Protein AF-A0A932N6E7-F1 (afdb_monomer)

Solvent-accessible surface area (backbone atoms only — not comparable to full-atom values): 5901 Å² total; per-residue (Å²): 133,78,50,40,68,60,43,35,55,52,50,57,55,51,33,74,79,56,68,78,83,70,74,92,55,100,65,59,67,67,61,50,45,49,53,54,22,44,52,52,40,53,52,54,58,74,42,65,88,46,53,73,65,55,44,50,54,48,51,51,52,50,50,53,50,51,54,50,51,51,49,52,51,51,57,52,45,42,71,80,46,84,59,86,71,58,71,74,56,46,54,56,52,51,53,57,59,74,76,108

Secondary structure (DSSP, 8-state):
---HHHHHHHHHHHHHHS----TT-SS-HHHHHHHHHHHHHHHHHHTTTS-HHHHHHHHHHHHHHHHHHHHHHHHHHHHHS-PPPPHHHHHHHHHHHHT-

Nearest PDB structures (foldseek):
  7par-assembly1_N  TM=3.744E-01  e=6.606E+00  Mycoplasmoides pneumoniae M129

pLDDT: mean 86.92, std 8.45, range [50.25, 95.25]

Foldseek 3Di:
DDDLVNQLVVVVVVCVVPPDCPDPDPDDPSVVSSVVSVVVVVVVVVCPVPDPVRVVVVVVVVVVVVVVVVLVVQVVCCVVPVDDDDPVSVVVVVVVVVVD

Mean predicted aligned error: 6.19 Å

Sequence (100 aa):
MITPEQLQELIAEVEQEDPIDFADIPYDEQELRALVANHLCEMATAMEAFSEEERHLCLLAVAAKLVLENLVLHVQLLREHPLPPEHNVQILLDQLRRKK

Structure (mmCIF, N/CA/C/O backbone):
data_AF-A0A932N6E7-F1
#
_entry.id   AF-A0A932N6E7-F1
#
loop_
_atom_site.group_PDB
_atom_site.id
_atom_site.type_symbol
_atom_site.label_atom_id
_atom_site.label_alt_id
_atom_site.label_comp_id
_atom_site.label_asym_id
_atom_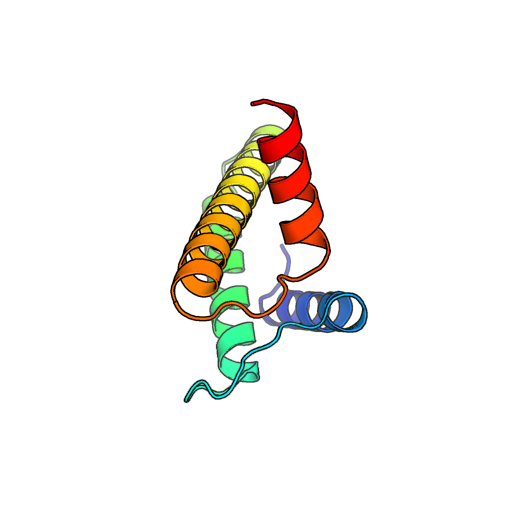site.label_entity_id
_atom_site.label_seq_id
_atom_site.pdbx_PDB_ins_code
_atom_site.Cartn_x
_atom_site.Cartn_y
_atom_site.Cartn_z
_atom_site.occupancy
_atom_site.B_iso_or_equiv
_atom_site.auth_seq_id
_atom_site.auth_comp_id
_atom_site.auth_asym_id
_atom_site.auth_atom_id
_atom_site.pdbx_PDB_model_num
ATOM 1 N N . MET A 1 1 ? -17.075 0.939 7.720 1.00 76.25 1 MET A N 1
ATOM 2 C CA . MET A 1 1 ? -15.796 0.560 7.087 1.00 76.25 1 MET A CA 1
ATOM 3 C C . MET A 1 1 ? -15.938 0.698 5.585 1.00 76.25 1 MET A C 1
ATOM 5 O O . MET A 1 1 ? -17.064 0.630 5.106 1.00 76.25 1 MET A O 1
ATOM 9 N N . ILE A 1 2 ? -14.835 0.935 4.880 1.00 87.88 2 ILE A N 1
ATOM 10 C CA . ILE A 1 2 ? -14.808 0.952 3.416 1.00 87.88 2 ILE A CA 1
AT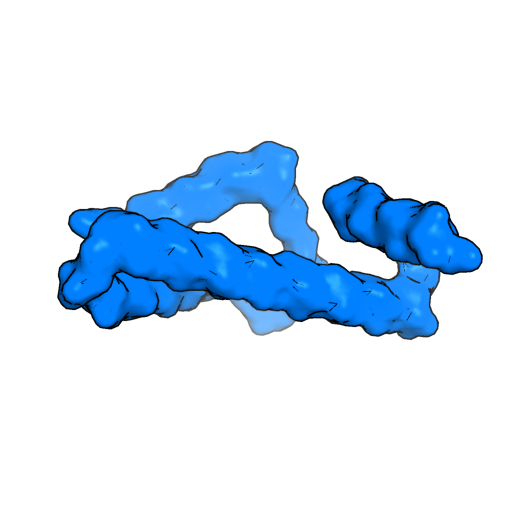OM 11 C C . ILE A 1 2 ? -14.952 -0.476 2.875 1.00 87.88 2 ILE A C 1
ATOM 13 O O . ILE A 1 2 ? -14.417 -1.415 3.467 1.00 87.88 2 ILE A O 1
ATOM 17 N N . THR A 1 3 ? -15.710 -0.641 1.796 1.00 93.62 3 THR A N 1
ATOM 18 C CA . THR A 1 3 ? -15.837 -1.924 1.084 1.00 93.62 3 THR A CA 1
ATOM 19 C C . THR A 1 3 ? -14.676 -2.125 0.105 1.00 93.62 3 THR A C 1
ATOM 21 O O . THR A 1 3 ? -14.076 -1.134 -0.320 1.00 93.62 3 THR A O 1
ATOM 24 N N . PRO A 1 4 ? -14.346 -3.370 -0.283 1.00 94.88 4 PRO A N 1
ATOM 25 C CA . PRO A 1 4 ? -13.306 -3.623 -1.277 1.00 94.88 4 PRO A CA 1
ATOM 26 C C . PRO A 1 4 ? -13.550 -2.899 -2.603 1.00 94.88 4 PRO A C 1
ATOM 28 O O . PRO A 1 4 ? -12.602 -2.432 -3.224 1.00 94.88 4 PRO A O 1
ATOM 31 N N . GLU A 1 5 ? -14.804 -2.769 -3.035 1.00 94.94 5 GLU A N 1
ATOM 32 C CA . GLU A 1 5 ? -15.174 -2.068 -4.267 1.00 94.94 5 GLU A CA 1
ATOM 33 C C . GLU A 1 5 ? -14.887 -0.567 -4.154 1.00 94.94 5 GLU A C 1
ATOM 35 O O . GLU A 1 5 ? -14.239 0.008 -5.023 1.00 94.94 5 GLU A O 1
ATOM 40 N N . GLN A 1 6 ? -15.275 0.053 -3.036 1.00 95.25 6 GLN A N 1
ATOM 41 C CA . GLN A 1 6 ? -14.965 1.462 -2.770 1.00 95.25 6 GLN A CA 1
ATOM 42 C C . GLN A 1 6 ? -13.457 1.706 -2.660 1.00 95.25 6 GLN A C 1
ATOM 44 O O . GLN A 1 6 ? -12.964 2.749 -3.075 1.00 95.25 6 GLN A O 1
ATOM 49 N N . LEU A 1 7 ? -12.706 0.759 -2.091 1.00 94.94 7 LEU A N 1
ATOM 50 C CA . LEU A 1 7 ? -11.254 0.879 -2.002 1.00 94.94 7 LEU A CA 1
ATOM 51 C C . LEU A 1 7 ? -10.589 0.739 -3.379 1.00 94.94 7 LEU A C 1
ATOM 53 O O . LEU A 1 7 ? -9.628 1.452 -3.647 1.00 94.94 7 LEU A O 1
ATOM 57 N N . GLN A 1 8 ? -11.108 -0.115 -4.265 1.00 94.81 8 GLN A N 1
ATOM 58 C CA . GLN A 1 8 ? -10.643 -0.193 -5.656 1.00 94.81 8 GLN A CA 1
ATOM 59 C C . GLN A 1 8 ? -10.874 1.117 -6.411 1.00 94.81 8 GLN A C 1
ATOM 61 O O . GLN A 1 8 ? -9.983 1.554 -7.134 1.00 94.81 8 GLN A O 1
ATOM 66 N N . GLU A 1 9 ? -12.033 1.755 -6.227 1.00 94.50 9 GLU A N 1
ATOM 67 C CA . GLU A 1 9 ? -12.319 3.066 -6.824 1.00 94.50 9 GLU A CA 1
ATOM 68 C C . GLU A 1 9 ? -11.305 4.116 -6.353 1.00 94.50 9 GLU A C 1
ATOM 70 O O . GLU A 1 9 ? -10.709 4.804 -7.178 1.00 94.50 9 GLU A O 1
ATOM 75 N N . LEU A 1 10 ? -11.020 4.171 -5.047 1.00 94.19 10 LEU A N 1
ATOM 76 C CA . LEU A 1 10 ? -10.008 5.083 -4.505 1.00 94.19 10 LEU A CA 1
ATOM 77 C C . LEU A 1 10 ? -8.595 4.785 -5.024 1.00 94.19 10 LEU A C 1
ATOM 79 O O . LEU A 1 10 ? -7.842 5.715 -5.295 1.00 94.19 10 LEU A O 1
ATOM 83 N N . ILE A 1 11 ? -8.222 3.509 -5.169 1.00 92.19 11 ILE A N 1
ATOM 84 C CA . ILE A 1 11 ? -6.936 3.125 -5.772 1.00 92.19 11 ILE A CA 1
ATOM 85 C C . ILE A 1 11 ? -6.860 3.663 -7.204 1.00 92.19 11 ILE A C 1
ATOM 87 O O . ILE A 1 11 ? -5.878 4.308 -7.559 1.00 92.19 11 ILE A O 1
ATOM 91 N N . ALA A 1 12 ? -7.913 3.466 -8.000 1.00 90.88 12 ALA A N 1
ATOM 92 C CA . ALA A 1 12 ? -7.958 3.937 -9.379 1.00 90.88 12 ALA A CA 1
ATOM 93 C C . ALA A 1 12 ? -7.896 5.471 -9.487 1.00 90.88 12 ALA A C 1
ATOM 95 O O . ALA A 1 12 ? -7.323 5.983 -10.446 1.00 90.88 12 ALA A O 1
ATOM 96 N N . GLU A 1 13 ? -8.465 6.205 -8.525 1.00 93.12 13 GLU A N 1
ATOM 97 C CA . GLU A 1 13 ? -8.354 7.667 -8.443 1.00 93.12 13 GLU A CA 1
ATOM 98 C C . GLU A 1 13 ? -6.919 8.117 -8.151 1.00 93.12 13 GLU A C 1
ATOM 100 O O . GLU A 1 13 ? -6.404 8.993 -8.843 1.00 93.12 13 GLU A O 1
ATOM 105 N N . VAL A 1 14 ? -6.256 7.500 -7.169 1.00 91.12 14 VAL A N 1
ATOM 106 C CA . VAL A 1 14 ? -4.858 7.812 -6.825 1.00 91.12 14 VAL A CA 1
ATOM 107 C C . VAL A 1 14 ? -3.923 7.508 -7.998 1.00 91.12 14 VAL A C 1
ATOM 109 O O . VAL A 1 14 ? -3.038 8.304 -8.305 1.00 91.12 14 VAL A O 1
ATOM 112 N N . GLU A 1 15 ? -4.160 6.406 -8.710 1.00 90.88 15 GLU A N 1
ATOM 113 C CA . GLU A 1 15 ? -3.379 6.026 -9.892 1.00 90.88 15 GLU A CA 1
ATOM 114 C C . GLU A 1 15 ? -3.529 6.999 -11.078 1.00 90.88 15 GLU A C 1
ATOM 116 O O . GLU A 1 15 ? -2.687 6.991 -11.974 1.00 90.88 15 GLU A O 1
ATOM 121 N N . GLN A 1 16 ? -4.553 7.868 -11.107 1.00 90.12 16 GLN A N 1
ATOM 122 C CA . GLN A 1 16 ? -4.614 8.944 -12.110 1.00 90.12 16 GLN A CA 1
ATOM 123 C C . GLN A 1 16 ? -3.513 9.989 -11.895 1.00 90.12 16 GLN A C 1
ATOM 125 O O . GLN A 1 16 ? -3.046 10.600 -12.858 1.00 90.12 16 GLN A O 1
ATOM 130 N N . GLU A 1 17 ? -3.128 10.227 -10.639 1.00 87.62 17 GLU A N 1
ATOM 131 C CA . GLU A 1 17 ? -2.085 11.187 -10.273 1.00 87.62 17 GLU A CA 1
ATOM 132 C C . GLU A 1 17 ? -0.694 10.539 -10.243 1.00 87.62 17 GLU A C 1
ATOM 134 O O . GLU A 1 17 ? 0.280 11.181 -10.642 1.00 87.62 17 GLU A O 1
ATOM 139 N N . ASP A 1 18 ? -0.609 9.276 -9.814 1.00 80.69 18 ASP A N 1
ATOM 140 C CA . ASP A 1 18 ? 0.630 8.494 -9.724 1.00 80.69 18 ASP A CA 1
ATOM 141 C C . ASP A 1 18 ? 0.430 7.088 -10.330 1.00 80.69 18 ASP A C 1
ATOM 143 O O . ASP A 1 18 ? 0.101 6.139 -9.611 1.00 80.69 18 ASP A O 1
ATOM 147 N N . PRO A 1 19 ? 0.550 6.945 -11.666 1.00 86.75 19 PRO A N 1
ATOM 148 C CA . PRO A 1 19 ? 0.305 5.675 -12.341 1.00 86.75 19 PRO A CA 1
ATOM 149 C C . PRO A 1 19 ? 1.307 4.598 -11.923 1.00 86.75 19 PRO A C 1
ATOM 151 O O . PRO A 1 19 ? 2.516 4.821 -11.948 1.00 86.75 19 PRO A O 1
ATOM 154 N N . ILE A 1 20 ? 0.808 3.398 -11.625 1.00 86.12 20 ILE A N 1
ATOM 155 C CA . ILE A 1 20 ? 1.651 2.224 -11.377 1.00 86.12 20 ILE A CA 1
ATOM 156 C C . ILE A 1 20 ? 2.088 1.626 -12.719 1.00 86.12 20 ILE A C 1
ATOM 158 O O . ILE A 1 20 ? 1.250 1.299 -13.561 1.00 86.12 20 ILE A O 1
ATOM 162 N N . ASP A 1 21 ? 3.395 1.436 -12.906 1.00 84.69 21 ASP A N 1
ATOM 163 C CA . ASP A 1 21 ? 3.933 0.653 -14.021 1.00 84.69 21 ASP A CA 1
ATOM 164 C C . ASP A 1 21 ? 3.873 -0.844 -13.682 1.00 84.69 21 ASP A C 1
ATOM 166 O O . ASP A 1 21 ? 4.701 -1.374 -12.937 1.00 84.69 21 ASP A O 1
ATOM 170 N N . PHE A 1 22 ? 2.872 -1.537 -14.224 1.00 84.38 22 PHE A N 1
ATOM 171 C CA . PHE A 1 22 ? 2.743 -2.988 -14.071 1.00 84.38 22 PHE A CA 1
ATOM 172 C C . PHE A 1 22 ? 3.769 -3.763 -14.912 1.00 84.38 22 PHE A C 1
ATOM 174 O O . PHE A 1 22 ? 3.907 -4.970 -14.714 1.00 84.38 22 PHE A O 1
ATOM 181 N N . ALA A 1 23 ? 4.515 -3.103 -15.807 1.00 82.69 23 ALA A N 1
ATOM 182 C CA . ALA A 1 23 ? 5.385 -3.734 -16.793 1.00 82.69 23 ALA A CA 1
ATOM 183 C C . ALA A 1 23 ? 4.661 -4.859 -17.574 1.00 82.69 23 ALA A C 1
ATOM 185 O O . ALA A 1 23 ? 3.435 -4.907 -17.650 1.00 82.69 23 ALA A O 1
ATOM 186 N N . ASP A 1 24 ? 5.410 -5.797 -18.160 1.00 82.69 24 ASP A N 1
ATOM 187 C CA . ASP A 1 24 ? 4.853 -6.948 -18.890 1.00 82.69 24 ASP A CA 1
ATOM 188 C C . ASP A 1 24 ? 4.600 -8.156 -17.962 1.00 82.69 24 ASP A C 1
ATOM 190 O O . ASP A 1 24 ? 4.988 -9.293 -18.262 1.00 82.69 24 ASP A O 1
ATOM 194 N N . ILE A 1 25 ? 4.006 -7.929 -16.785 1.00 85.69 25 ILE A N 1
ATOM 195 C CA . ILE A 1 25 ? 3.697 -9.027 -15.860 1.00 85.69 25 ILE A CA 1
ATOM 196 C C . ILE A 1 25 ? 2.513 -9.866 -16.376 1.00 85.69 25 ILE A C 1
ATOM 198 O O . ILE A 1 25 ? 1.575 -9.333 -16.967 1.00 85.69 25 ILE A O 1
ATOM 202 N N . PRO A 1 26 ? 2.498 -11.192 -16.146 1.00 92.31 26 PRO A N 1
ATOM 203 C CA . PRO A 1 26 ? 1.478 -12.086 -16.696 1.00 92.31 26 PRO A CA 1
ATOM 204 C C . PRO A 1 26 ? 0.202 -12.131 -15.833 1.00 92.31 26 PRO A C 1
ATOM 206 O O . PRO A 1 26 ? -0.337 -13.211 -15.589 1.00 92.31 26 PRO A O 1
ATOM 209 N N . TYR A 1 27 ? -0.258 -10.982 -15.335 1.00 92.88 27 TYR A N 1
ATOM 210 C CA . TYR A 1 27 ? -1.415 -10.872 -14.443 1.00 92.88 27 TYR A CA 1
ATOM 211 C C . TYR A 1 27 ? -2.348 -9.756 -14.902 1.00 92.88 27 TYR A C 1
ATOM 213 O O . TYR A 1 27 ? -1.893 -8.746 -15.431 1.00 92.88 27 TYR A O 1
ATOM 221 N N . ASP A 1 28 ? -3.649 -9.935 -14.676 1.00 93.31 28 ASP A N 1
ATOM 222 C CA . ASP A 1 28 ? -4.633 -8.891 -14.940 1.00 93.31 28 ASP A CA 1
ATOM 223 C C . ASP A 1 28 ? -4.550 -7.802 -13.861 1.00 93.31 28 ASP A C 1
ATOM 225 O O . ASP A 1 28 ? -4.612 -8.077 -12.659 1.00 93.31 28 ASP A O 1
ATOM 229 N N . GLU A 1 29 ? -4.391 -6.550 -14.284 1.00 91.44 29 GLU A N 1
ATOM 230 C CA . GLU A 1 29 ? -4.208 -5.439 -13.353 1.00 91.44 29 GLU A CA 1
ATOM 231 C C . GLU A 1 29 ? -5.453 -5.188 -12.488 1.00 91.44 29 GLU A C 1
ATOM 233 O O . GLU A 1 29 ? -5.337 -4.779 -11.332 1.00 91.44 29 GLU A O 1
ATOM 238 N N . GLN A 1 30 ? -6.658 -5.422 -13.020 1.00 91.94 30 GLN A N 1
ATOM 239 C CA . GLN A 1 30 ? -7.895 -5.242 -12.263 1.00 91.94 30 GLN A CA 1
ATOM 240 C C . GLN A 1 30 ? -8.035 -6.331 -11.196 1.00 91.94 30 GLN A C 1
ATOM 242 O O . GLN A 1 30 ? -8.413 -6.031 -10.061 1.00 91.94 30 GLN A O 1
ATOM 247 N N . GLU A 1 31 ? -7.683 -7.577 -11.519 1.00 93.88 31 GLU A N 1
ATOM 248 C CA . GLU A 1 31 ? -7.621 -8.668 -10.543 1.00 93.88 31 GLU A CA 1
ATOM 249 C C . GLU A 1 31 ? -6.599 -8.380 -9.435 1.00 93.88 31 GLU A C 1
ATOM 251 O O . GLU A 1 31 ? -6.884 -8.629 -8.261 1.00 93.88 31 GLU A O 1
ATOM 256 N N . LEU A 1 32 ? -5.442 -7.793 -9.770 1.00 93.06 32 LEU A N 1
ATOM 257 C CA . LEU A 1 32 ? -4.445 -7.375 -8.779 1.00 93.06 32 LEU A CA 1
ATOM 258 C C . LEU A 1 32 ? -4.984 -6.283 -7.846 1.00 93.06 32 LEU A C 1
ATOM 260 O O . LEU A 1 32 ? -4.861 -6.410 -6.624 1.00 93.06 32 LEU A O 1
ATOM 264 N N . ARG A 1 33 ? -5.628 -5.242 -8.392 1.00 93.56 33 ARG A N 1
ATOM 265 C CA . ARG A 1 33 ? -6.263 -4.184 -7.585 1.00 93.56 33 ARG A CA 1
ATOM 266 C C . ARG A 1 33 ? -7.333 -4.761 -6.660 1.00 93.56 33 ARG A C 1
ATOM 268 O O . ARG A 1 33 ? -7.362 -4.439 -5.472 1.00 93.56 33 ARG A O 1
ATOM 275 N N . ALA A 1 34 ? -8.169 -5.664 -7.172 1.00 95.12 34 ALA A N 1
ATOM 276 C CA . ALA A 1 34 ? -9.200 -6.329 -6.384 1.00 95.12 34 ALA A CA 1
ATOM 277 C C . ALA A 1 34 ? -8.607 -7.199 -5.267 1.00 95.12 34 ALA A C 1
ATOM 279 O O . ALA A 1 34 ? -9.092 -7.170 -4.134 1.00 95.12 34 ALA A O 1
ATOM 280 N N . LEU A 1 35 ? -7.540 -7.949 -5.552 1.00 95.25 35 LEU A N 1
ATOM 281 C CA . LEU A 1 35 ? -6.845 -8.771 -4.562 1.00 95.25 35 LEU A CA 1
ATOM 282 C C . LEU A 1 35 ? -6.305 -7.918 -3.406 1.00 95.25 35 LEU A C 1
ATOM 284 O O . LEU A 1 35 ? -6.534 -8.243 -2.239 1.00 95.25 35 LEU A O 1
ATOM 288 N N . VAL A 1 36 ? -5.630 -6.810 -3.724 1.00 93.00 36 VAL A N 1
ATOM 289 C CA . VAL A 1 36 ? -5.070 -5.891 -2.721 1.00 93.00 36 VAL A CA 1
ATOM 290 C C . VAL A 1 36 ? -6.177 -5.222 -1.906 1.00 93.00 36 VAL A C 1
ATOM 292 O O . VAL A 1 36 ? -6.088 -5.178 -0.679 1.00 93.00 36 VAL A O 1
ATOM 295 N N . ALA A 1 37 ? -7.246 -4.752 -2.553 1.00 95.00 37 ALA A N 1
ATOM 296 C CA . ALA A 1 37 ? -8.360 -4.111 -1.862 1.00 95.00 37 ALA A CA 1
ATOM 297 C C . ALA A 1 37 ? -9.058 -5.058 -0.873 1.00 95.00 37 ALA A C 1
ATOM 299 O O . ALA A 1 37 ? -9.310 -4.680 0.272 1.00 95.00 37 ALA A O 1
ATOM 300 N N . ASN A 1 38 ? -9.303 -6.307 -1.279 1.00 94.50 38 ASN A N 1
ATOM 301 C CA . ASN A 1 38 ? -9.859 -7.328 -0.391 1.00 94.50 38 ASN A CA 1
ATOM 302 C C . ASN A 1 38 ? -8.955 -7.564 0.824 1.00 94.50 38 ASN A C 1
ATOM 304 O O . ASN A 1 38 ? -9.42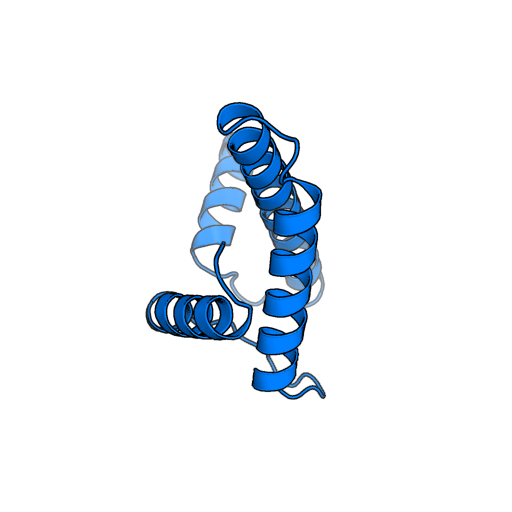1 -7.507 1.962 1.00 94.50 38 ASN A O 1
ATOM 308 N N . HIS A 1 39 ? -7.653 -7.743 0.592 1.00 92.12 39 HIS A N 1
ATOM 309 C CA . HIS A 1 39 ? -6.690 -7.967 1.666 1.00 92.12 39 HIS A CA 1
ATOM 310 C C . HIS A 1 39 ? -6.652 -6.807 2.676 1.00 92.12 39 HIS A C 1
ATOM 312 O O . HIS A 1 39 ? -6.655 -7.026 3.889 1.00 92.12 39 HIS A O 1
ATOM 318 N N . LEU A 1 40 ? -6.669 -5.560 2.199 1.00 91.50 40 LEU A N 1
ATOM 319 C CA . LEU A 1 40 ? -6.666 -4.380 3.066 1.00 91.50 40 LEU A CA 1
ATOM 320 C C . LEU A 1 40 ? -7.971 -4.230 3.864 1.00 91.50 40 LEU A C 1
ATOM 322 O O . LEU A 1 40 ? -7.926 -3.830 5.028 1.00 91.50 40 LEU A O 1
ATOM 326 N N . CYS A 1 41 ? -9.122 -4.592 3.292 1.00 92.62 41 CYS A N 1
ATOM 327 C CA . CYS A 1 41 ? -10.393 -4.626 4.021 1.00 92.62 41 CYS A CA 1
ATOM 328 C C . CYS A 1 41 ? -10.407 -5.701 5.123 1.00 92.62 41 CYS A C 1
ATOM 330 O O . CYS A 1 41 ? -10.903 -5.445 6.224 1.00 92.62 41 CYS A O 1
ATOM 332 N N . GLU A 1 42 ? -9.822 -6.876 4.877 1.00 91.06 42 GLU A N 1
ATOM 333 C CA . GLU A 1 42 ? -9.643 -7.916 5.902 1.00 91.06 42 GLU A CA 1
ATOM 334 C C . GLU A 1 42 ? -8.734 -7.431 7.037 1.00 91.06 42 GLU A C 1
ATOM 336 O O . GLU A 1 42 ? -9.071 -7.578 8.215 1.00 91.06 42 GLU A O 1
ATOM 341 N N . MET A 1 43 ? -7.615 -6.781 6.697 1.00 88.81 43 MET A N 1
ATOM 342 C CA . MET A 1 43 ? -6.728 -6.162 7.683 1.00 88.81 43 MET A CA 1
ATOM 343 C C . MET A 1 43 ? -7.454 -5.094 8.506 1.00 88.81 43 MET A C 1
ATOM 345 O O . MET A 1 43 ? -7.333 -5.082 9.730 1.00 88.81 43 MET A O 1
ATOM 349 N N . ALA A 1 44 ? -8.229 -4.216 7.864 1.00 88.31 44 ALA A N 1
ATOM 350 C CA . ALA A 1 44 ? -9.003 -3.186 8.553 1.00 88.31 44 ALA A CA 1
ATOM 351 C C . ALA A 1 44 ? -10.030 -3.794 9.522 1.00 88.31 44 ALA A C 1
ATOM 353 O O . ALA A 1 44 ? -10.173 -3.310 10.644 1.00 88.31 44 ALA A O 1
ATOM 354 N N . THR A 1 45 ? -10.676 -4.893 9.119 1.00 89.19 45 THR A N 1
ATOM 355 C CA . THR A 1 45 ? -11.616 -5.646 9.964 1.00 89.19 45 THR A CA 1
ATOM 356 C C . THR A 1 45 ? -10.904 -6.250 11.178 1.00 89.19 45 THR A C 1
ATOM 358 O O . THR A 1 45 ? -11.381 -6.152 12.306 1.00 89.19 45 THR A O 1
ATOM 361 N N . ALA A 1 46 ? -9.709 -6.817 10.988 1.00 88.00 46 ALA A N 1
ATOM 362 C CA . ALA A 1 46 ? -8.907 -7.358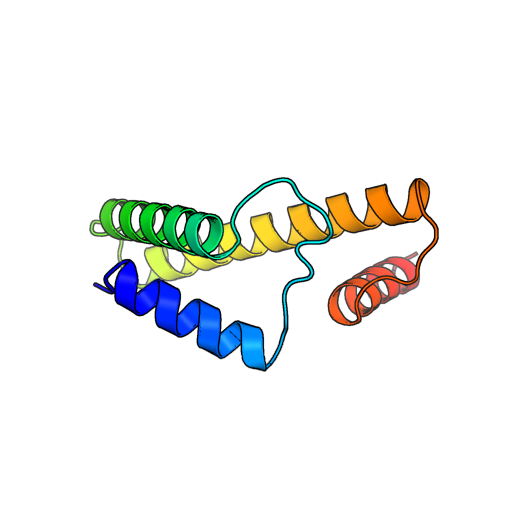 12.087 1.00 88.00 46 ALA A CA 1
ATOM 363 C C . ALA A 1 46 ? -8.475 -6.287 13.111 1.00 88.00 46 ALA A C 1
ATOM 365 O O . ALA A 1 46 ? -8.199 -6.613 14.266 1.00 88.00 46 ALA A O 1
ATOM 366 N N . MET A 1 47 ? -8.443 -5.012 12.710 1.00 87.94 47 MET A N 1
ATOM 367 C CA . MET A 1 47 ? -8.115 -3.875 13.573 1.00 87.94 47 MET A CA 1
ATOM 368 C C . MET A 1 47 ? -9.348 -3.202 14.203 1.00 87.94 47 MET A C 1
ATOM 370 O O . MET A 1 47 ? -9.201 -2.165 14.847 1.00 87.94 47 MET A O 1
ATOM 374 N N . GLU A 1 48 ? -10.562 -3.750 14.072 1.00 87.38 48 GLU A N 1
ATOM 375 C CA . GLU A 1 48 ? -11.772 -3.152 14.671 1.00 87.38 48 GLU A CA 1
ATOM 376 C C . GLU A 1 48 ? -11.672 -2.977 16.193 1.00 87.38 48 GLU A C 1
ATOM 378 O O . GLU A 1 48 ? -12.207 -2.018 16.749 1.00 87.38 48 GLU A O 1
ATOM 383 N N . ALA A 1 49 ? -10.954 -3.882 16.865 1.00 88.44 49 ALA A N 1
ATOM 384 C CA . ALA A 1 49 ? -10.738 -3.837 18.309 1.00 88.44 49 ALA A CA 1
ATOM 385 C C . ALA A 1 49 ? -9.739 -2.751 18.749 1.00 88.44 49 ALA A C 1
ATOM 387 O O . ALA A 1 49 ? -9.606 -2.498 19.945 1.00 88.44 49 ALA A O 1
ATOM 388 N N . PHE A 1 50 ? -9.019 -2.131 17.811 1.00 92.12 50 PHE A N 1
ATOM 389 C CA . PHE A 1 50 ? -8.031 -1.099 18.106 1.00 92.12 50 PHE A CA 1
ATOM 390 C C . PHE A 1 50 ? -8.705 0.269 18.254 1.00 92.12 50 PHE A C 1
ATOM 392 O O . PHE A 1 50 ? -9.667 0.615 17.551 1.00 92.12 50 PHE A O 1
ATOM 399 N N . SER A 1 51 ? -8.149 1.100 19.131 1.00 93.94 51 SER A N 1
ATOM 400 C CA . SER A 1 51 ? -8.445 2.532 19.158 1.00 93.94 51 SER A CA 1
ATOM 401 C C . SER A 1 51 ? -8.081 3.200 17.824 1.00 93.94 51 SER A C 1
ATOM 403 O O . SER A 1 51 ? -7.350 2.648 16.999 1.00 93.94 51 SER A O 1
ATOM 405 N N . GLU A 1 52 ? -8.598 4.406 17.582 1.00 90.75 52 GLU A N 1
ATOM 406 C CA . GLU A 1 52 ? -8.253 5.158 16.366 1.00 90.75 52 GLU A CA 1
ATOM 407 C C . GLU A 1 52 ? -6.754 5.474 16.285 1.00 90.75 52 GLU A C 1
ATOM 409 O O . GLU A 1 52 ? -6.170 5.392 15.206 1.00 90.75 52 GLU A O 1
ATOM 414 N N . GLU A 1 53 ? -6.118 5.765 17.423 1.00 94.12 53 GLU A N 1
ATOM 415 C CA . GLU A 1 53 ? -4.679 6.024 17.500 1.00 94.12 53 GLU A CA 1
ATOM 416 C C . GLU A 1 53 ? -3.863 4.767 17.163 1.00 94.12 53 GLU A C 1
ATOM 418 O O . GLU A 1 53 ? -2.947 4.823 16.343 1.00 94.12 53 GLU A O 1
ATOM 423 N N . GLU A 1 54 ? -4.237 3.610 17.714 1.00 93.00 54 GLU A N 1
ATOM 424 C CA . GLU A 1 54 ? -3.591 2.327 17.407 1.00 93.00 54 GLU A CA 1
ATOM 425 C C . GLU A 1 54 ? -3.771 1.931 15.937 1.00 93.00 54 GLU A C 1
ATOM 427 O O . GLU A 1 54 ? -2.814 1.483 15.302 1.00 93.00 54 GLU A O 1
ATOM 432 N N . ARG A 1 55 ? -4.964 2.145 15.362 1.00 91.44 55 ARG A N 1
ATOM 433 C CA . ARG A 1 55 ? -5.210 1.944 13.923 1.00 91.44 55 ARG A CA 1
ATOM 434 C C . ARG A 1 55 ? -4.322 2.844 13.078 1.00 91.44 55 ARG A C 1
ATOM 436 O O . ARG A 1 55 ? -3.704 2.366 12.130 1.00 91.44 55 ARG A O 1
ATOM 443 N N . HIS A 1 56 ? -4.217 4.123 13.431 1.00 91.31 56 HIS A N 1
ATOM 444 C CA . HIS A 1 56 ? -3.376 5.070 12.707 1.00 91.31 56 HIS A CA 1
ATOM 445 C C . HIS A 1 56 ? -1.893 4.680 12.761 1.00 91.31 56 HIS A C 1
ATOM 447 O O . HIS A 1 56 ? -1.235 4.619 11.723 1.00 91.31 56 HIS A O 1
ATOM 453 N N . LEU A 1 57 ? -1.376 4.341 13.947 1.00 93.88 57 LEU A N 1
ATOM 454 C CA . LEU A 1 57 ? 0.002 3.873 14.115 1.00 93.88 57 LEU A CA 1
ATOM 455 C C . LEU A 1 57 ? 0.266 2.576 13.342 1.00 93.88 57 LEU A C 1
ATOM 457 O O . LEU A 1 57 ? 1.318 2.441 12.717 1.00 93.88 57 LEU A O 1
ATOM 461 N N . CYS A 1 58 ? -0.686 1.640 13.346 1.00 90.75 58 CYS A N 1
ATOM 462 C CA . CYS A 1 58 ? -0.576 0.395 12.595 1.00 90.75 58 CYS A CA 1
ATOM 463 C C . CYS A 1 58 ? -0.508 0.656 11.084 1.00 90.75 58 CYS A C 1
ATOM 465 O O . CYS A 1 58 ? 0.404 0.164 10.419 1.00 90.75 58 CYS A O 1
ATOM 467 N N . LEU A 1 59 ? -1.401 1.494 10.550 1.00 90.12 59 LEU A N 1
ATOM 468 C CA . LEU A 1 59 ? -1.400 1.871 9.134 1.00 90.12 59 LEU A CA 1
ATOM 469 C C . LEU A 1 59 ? -0.110 2.596 8.733 1.00 90.12 59 LEU A C 1
ATOM 471 O O . LEU A 1 59 ? 0.460 2.280 7.691 1.00 90.12 59 LEU A O 1
ATOM 475 N N . LEU A 1 60 ? 0.403 3.504 9.571 1.00 93.75 60 LEU A N 1
ATOM 476 C CA . LEU A 1 60 ? 1.695 4.158 9.339 1.00 93.75 60 LEU A CA 1
ATOM 477 C C . LEU A 1 60 ? 2.854 3.156 9.316 1.00 93.75 60 LEU A C 1
ATOM 479 O O . LEU A 1 60 ? 3.733 3.258 8.463 1.00 93.75 60 LEU A O 1
ATOM 483 N N . ALA A 1 61 ? 2.863 2.180 10.227 1.00 93.94 61 ALA A N 1
ATOM 484 C CA . ALA A 1 61 ? 3.897 1.151 10.266 1.00 93.94 61 ALA A CA 1
ATOM 485 C C . ALA A 1 61 ? 3.857 0.252 9.019 1.00 93.94 61 ALA A C 1
ATOM 487 O O . ALA A 1 61 ? 4.903 -0.045 8.439 1.00 93.94 61 ALA A O 1
ATOM 488 N N . VAL A 1 62 ? 2.658 -0.142 8.577 1.00 91.94 62 VAL A N 1
ATOM 489 C CA . VAL A 1 62 ? 2.461 -0.912 7.340 1.00 91.94 62 VAL A CA 1
ATOM 490 C C . VAL A 1 62 ? 2.910 -0.099 6.126 1.00 91.94 62 VAL A C 1
ATOM 492 O O . VAL A 1 62 ? 3.700 -0.600 5.329 1.00 91.94 62 VAL A O 1
ATOM 495 N N . ALA A 1 63 ? 2.497 1.166 6.016 1.00 91.06 63 ALA A N 1
ATOM 496 C CA . ALA A 1 63 ? 2.914 2.049 4.929 1.00 91.06 63 ALA A CA 1
ATOM 497 C C . ALA A 1 63 ? 4.440 2.232 4.897 1.00 91.06 63 ALA A C 1
ATOM 499 O O . ALA A 1 63 ? 5.059 2.080 3.846 1.00 91.06 63 ALA A O 1
ATOM 500 N N . ALA A 1 64 ? 5.074 2.472 6.049 1.00 93.50 64 ALA A N 1
ATOM 501 C CA . ALA A 1 64 ? 6.527 2.593 6.144 1.00 93.50 64 ALA A CA 1
ATOM 502 C C . ALA A 1 64 ? 7.247 1.311 5.697 1.00 93.50 64 ALA A C 1
ATOM 504 O O . ALA A 1 64 ? 8.262 1.388 5.002 1.00 93.50 64 ALA A O 1
ATOM 505 N N . LYS A 1 65 ? 6.717 0.134 6.057 1.00 94.94 65 LYS A N 1
ATOM 506 C CA . LYS A 1 65 ? 7.248 -1.157 5.604 1.00 94.94 65 LYS A CA 1
ATOM 507 C C . LYS A 1 65 ? 7.126 -1.312 4.087 1.00 94.94 65 LYS A C 1
ATOM 509 O O . LYS A 1 65 ? 8.116 -1.664 3.456 1.00 94.94 65 LYS A O 1
ATOM 514 N N . LEU A 1 66 ? 5.957 -1.023 3.514 1.00 92.44 66 LEU A N 1
ATOM 515 C CA . LEU A 1 66 ? 5.723 -1.125 2.070 1.00 92.44 66 LEU A CA 1
ATOM 516 C C . LEU A 1 66 ? 6.636 -0.179 1.280 1.00 92.44 66 LEU A C 1
ATOM 518 O O . LEU A 1 66 ? 7.259 -0.601 0.310 1.00 92.44 66 LEU A O 1
ATOM 522 N N . VAL A 1 67 ? 6.794 1.068 1.736 1.00 91.12 67 VAL A N 1
ATOM 523 C CA . VAL A 1 67 ? 7.718 2.040 1.125 1.00 91.12 67 VAL A CA 1
ATOM 524 C C . VAL A 1 67 ? 9.168 1.560 1.218 1.00 91.12 67 VAL A C 1
ATOM 526 O O . VAL A 1 67 ? 9.925 1.700 0.259 1.00 91.12 67 VAL A O 1
ATOM 529 N N . LEU A 1 68 ? 9.573 0.969 2.347 1.00 91.88 68 LEU A N 1
ATOM 530 C CA . LEU A 1 68 ? 10.914 0.405 2.495 1.00 91.88 68 LEU A CA 1
ATOM 531 C C . LEU A 1 68 ? 11.137 -0.791 1.557 1.00 91.88 68 LEU A C 1
ATOM 533 O O . LEU A 1 68 ? 12.189 -0.870 0.927 1.00 91.88 68 LEU A O 1
ATOM 537 N N . GLU A 1 69 ? 10.172 -1.706 1.455 1.00 93.12 69 GLU A N 1
ATOM 538 C CA . GLU A 1 69 ? 10.236 -2.855 0.543 1.00 93.12 69 GLU A CA 1
ATOM 539 C C . GLU A 1 69 ? 10.308 -2.397 -0.915 1.00 93.12 69 GLU A C 1
ATOM 541 O O . GLU A 1 69 ? 11.196 -2.844 -1.640 1.00 93.12 69 GLU A O 1
ATOM 546 N N . ASN A 1 70 ? 9.461 -1.445 -1.314 1.00 89.94 70 ASN A N 1
ATOM 547 C CA . ASN A 1 70 ? 9.490 -0.846 -2.646 1.00 89.94 70 ASN A CA 1
ATOM 548 C C . ASN A 1 70 ? 10.851 -0.186 -2.942 1.00 89.94 70 ASN A C 1
ATOM 550 O O . ASN A 1 70 ? 11.472 -0.482 -3.961 1.00 89.94 70 ASN A O 1
ATOM 554 N N . LEU A 1 71 ? 11.391 0.612 -2.012 1.00 88.00 71 LEU A N 1
ATOM 555 C CA . LEU A 1 71 ? 12.712 1.231 -2.161 1.00 88.00 71 LEU A CA 1
ATOM 556 C C . LEU A 1 71 ? 13.827 0.186 -2.314 1.00 88.00 71 LEU A C 1
ATOM 558 O O . LEU A 1 71 ? 14.727 0.355 -3.138 1.00 88.00 71 LEU A O 1
ATOM 562 N N . VAL A 1 72 ? 13.796 -0.889 -1.521 1.00 91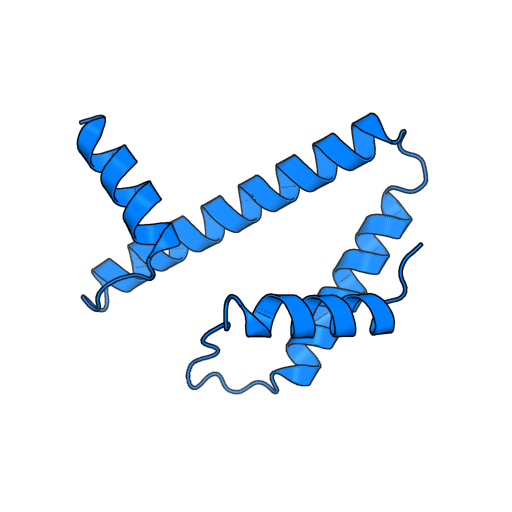.19 72 VAL A N 1
ATOM 563 C CA . VAL A 1 72 ? 14.785 -1.973 -1.605 1.00 91.19 72 VAL A CA 1
ATOM 564 C C . VAL A 1 72 ? 14.687 -2.696 -2.948 1.00 91.19 72 VAL A C 1
ATOM 566 O O . VAL A 1 72 ? 15.727 -2.922 -3.568 1.00 91.19 72 VAL A O 1
ATOM 569 N N . LEU A 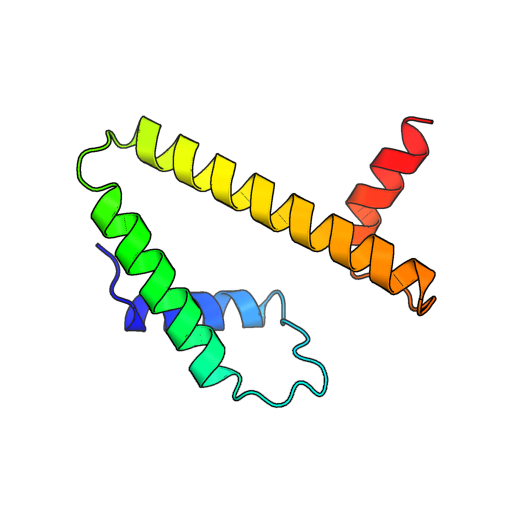1 73 ? 13.475 -3.010 -3.416 1.00 87.62 73 LEU A N 1
ATOM 570 C CA . LEU A 1 73 ? 13.245 -3.615 -4.731 1.00 87.62 73 LEU A CA 1
AT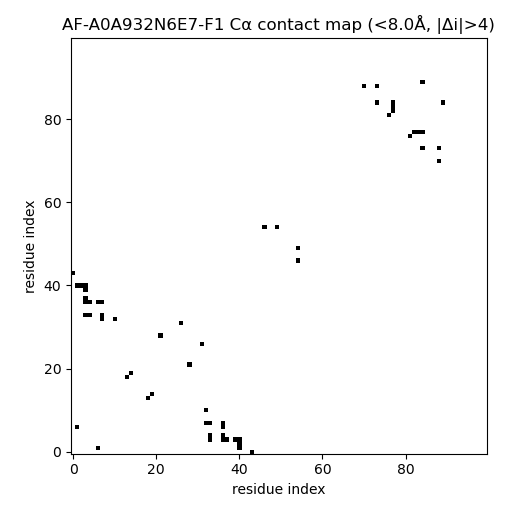OM 571 C C . LEU A 1 73 ? 13.752 -2.704 -5.853 1.00 87.62 73 LEU A C 1
ATOM 573 O O . LEU A 1 73 ? 14.499 -3.160 -6.713 1.00 87.62 73 LEU A O 1
ATOM 577 N N . HIS A 1 74 ? 13.464 -1.402 -5.804 1.00 84.12 74 HIS A N 1
ATOM 578 C CA . HIS A 1 74 ? 13.987 -0.446 -6.781 1.00 84.12 74 HIS A CA 1
ATOM 579 C C . HIS A 1 74 ? 15.516 -0.371 -6.761 1.00 84.12 74 HIS A C 1
ATOM 581 O O . HIS A 1 74 ? 16.149 -0.382 -7.813 1.00 84.12 74 HIS A O 1
ATOM 587 N N . VAL A 1 75 ? 16.152 -0.364 -5.587 1.00 84.69 75 VAL A N 1
ATOM 588 C CA . VAL A 1 75 ? 17.621 -0.417 -5.494 1.00 84.69 75 VAL A CA 1
ATOM 589 C C . VAL A 1 75 ? 18.183 -1.706 -6.099 1.00 84.69 75 VAL A C 1
ATOM 591 O O . VAL A 1 75 ? 19.257 -1.669 -6.699 1.00 84.69 75 VAL A O 1
ATOM 594 N N . GLN A 1 76 ? 17.497 -2.839 -5.944 1.00 85.25 76 GLN A N 1
ATOM 595 C CA . GLN A 1 76 ? 17.893 -4.102 -6.573 1.00 85.25 76 GLN A CA 1
ATOM 596 C C . GLN A 1 76 ? 17.753 -4.025 -8.096 1.00 85.25 76 GLN A C 1
ATOM 598 O O . GLN A 1 76 ? 18.727 -4.301 -8.796 1.00 85.25 76 GLN A O 1
ATOM 603 N N . LEU A 1 77 ? 16.614 -3.542 -8.598 1.00 84.00 77 LEU A N 1
ATOM 604 C CA . LEU A 1 77 ? 16.370 -3.355 -10.029 1.00 84.00 77 LEU A CA 1
ATOM 605 C C . LEU A 1 77 ? 17.406 -2.430 -10.669 1.00 84.00 77 LEU A C 1
ATOM 607 O O . LEU A 1 77 ? 17.983 -2.798 -11.682 1.00 84.00 77 LEU A O 1
ATOM 611 N N . LEU A 1 78 ? 17.750 -1.298 -10.044 1.00 82.19 78 LEU A N 1
ATOM 612 C CA . LEU A 1 78 ? 18.791 -0.386 -10.546 1.00 82.19 78 LEU A CA 1
ATOM 613 C 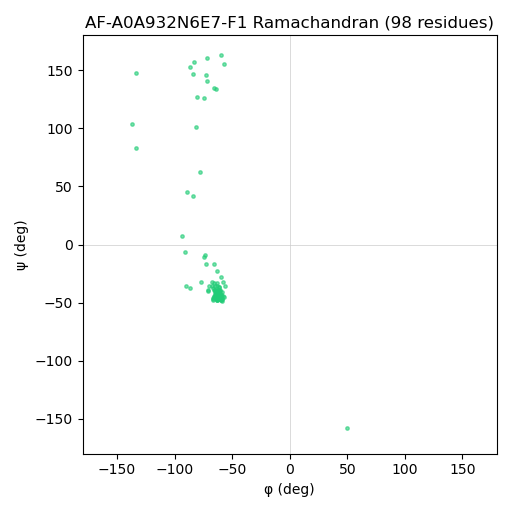C . LEU A 1 78 ? 20.173 -1.041 -10.678 1.00 82.19 78 LEU A C 1
ATOM 615 O O . LEU A 1 78 ? 20.997 -0.600 -11.483 1.00 82.19 78 LEU A O 1
ATOM 619 N N . ARG A 1 79 ? 20.467 -2.060 -9.860 1.00 79.88 79 ARG A N 1
ATOM 620 C CA . ARG A 1 79 ? 21.731 -2.807 -9.940 1.00 79.88 79 ARG A CA 1
ATOM 621 C C . ARG A 1 79 ? 21.739 -3.799 -11.097 1.00 79.88 79 ARG A C 1
ATOM 623 O O . ARG A 1 79 ? 22.812 -4.055 -11.636 1.00 79.88 79 ARG A O 1
ATOM 630 N N . GLU A 1 80 ? 20.586 -4.362 -11.437 1.00 79.50 80 GLU A N 1
ATOM 631 C CA . GLU A 1 80 ? 20.428 -5.345 -12.516 1.00 79.50 80 GLU A CA 1
ATOM 632 C C . GLU A 1 80 ? 20.200 -4.664 -13.875 1.00 79.50 80 GLU A C 1
ATOM 634 O O . GLU A 1 80 ? 20.768 -5.075 -14.886 1.00 79.50 80 GLU A O 1
ATOM 639 N N . HIS A 1 81 ? 19.453 -3.559 -13.876 1.00 74.88 81 HIS A N 1
ATOM 640 C CA . HIS A 1 81 ? 19.078 -2.752 -15.029 1.00 74.88 81 HIS A CA 1
ATOM 641 C C . HIS A 1 81 ? 19.213 -1.257 -14.685 1.00 74.88 81 HIS A C 1
ATOM 643 O O . HIS A 1 81 ? 18.357 -0.702 -13.998 1.00 74.88 81 HIS A O 1
ATOM 649 N N . PRO A 1 82 ? 20.263 -0.562 -15.161 1.00 67.38 82 PRO A N 1
ATOM 650 C CA . PRO A 1 82 ? 20.498 0.848 -14.852 1.00 67.38 82 PRO A CA 1
ATOM 651 C C . PRO A 1 82 ? 19.591 1.770 -15.687 1.00 67.38 82 PRO A C 1
ATOM 653 O O . PRO A 1 82 ? 20.063 2.567 -16.497 1.00 67.38 82 PRO A O 1
ATOM 656 N N . LEU A 1 83 ? 18.278 1.644 -15.509 1.00 65.19 83 LEU A N 1
ATOM 657 C CA . LEU A 1 83 ? 17.291 2.633 -15.935 1.00 65.19 83 LEU A CA 1
ATOM 658 C C . LEU A 1 83 ? 17.116 3.681 -14.823 1.00 65.19 83 LEU A C 1
ATOM 660 O O . LEU A 1 83 ? 17.385 3.384 -13.664 1.00 65.19 83 LEU A O 1
ATOM 664 N N . PRO A 1 84 ? 16.736 4.928 -15.133 1.00 65.75 84 PRO A N 1
ATOM 665 C CA . PRO A 1 84 ? 16.514 5.939 -14.103 1.00 65.75 84 PRO A CA 1
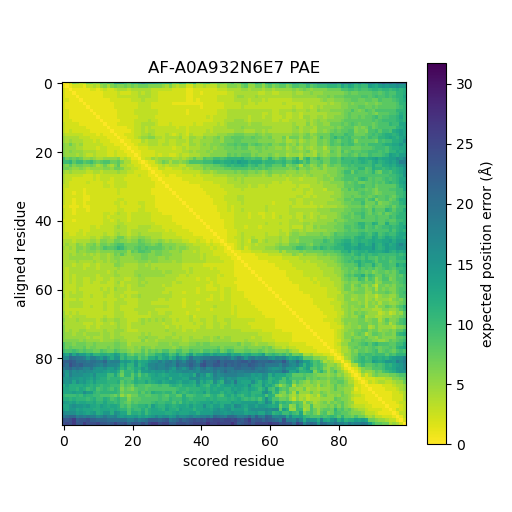ATOM 666 C C . PRO A 1 84 ? 15.315 5.555 -13.213 1.00 65.75 84 PRO A C 1
ATOM 668 O O . PRO A 1 84 ? 14.282 5.163 -13.752 1.00 65.75 84 PRO A O 1
ATOM 671 N N . PRO A 1 85 ? 15.427 5.667 -11.876 1.00 66.88 85 PRO A N 1
ATOM 672 C CA . PRO A 1 85 ? 14.313 5.380 -10.978 1.00 66.88 85 PRO A CA 1
ATOM 673 C C . PRO A 1 85 ? 13.233 6.462 -11.061 1.00 66.88 85 PRO A C 1
ATOM 675 O O . PRO A 1 85 ? 13.499 7.607 -11.435 1.00 66.88 85 PRO A O 1
ATOM 678 N N . GLU A 1 86 ? 12.030 6.110 -10.618 1.00 71.94 86 GLU A N 1
ATOM 679 C CA . GLU A 1 86 ? 10.926 7.048 -10.420 1.00 71.94 86 GLU A CA 1
ATOM 680 C C . GLU A 1 86 ? 11.287 8.193 -9.456 1.00 71.94 86 GLU A C 1
ATOM 682 O O . GLU A 1 86 ? 12.147 8.068 -8.573 1.00 71.94 86 GLU A O 1
ATOM 687 N N . HIS A 1 87 ? 10.591 9.326 -9.598 1.00 71.31 87 HIS A N 1
ATOM 688 C CA . HIS A 1 87 ? 10.918 10.582 -8.915 1.00 71.31 87 HIS A CA 1
ATOM 689 C C . HIS A 1 87 ? 10.955 10.458 -7.381 1.00 71.31 87 HIS A C 1
ATOM 691 O O . HIS A 1 87 ? 11.908 10.914 -6.743 1.00 71.31 87 HIS A O 1
ATOM 697 N N . ASN A 1 88 ? 9.959 9.794 -6.785 1.00 71.12 88 ASN A N 1
ATOM 698 C CA . ASN A 1 88 ? 9.841 9.645 -5.330 1.00 71.12 88 ASN A CA 1
ATOM 699 C C . ASN A 1 88 ? 10.990 8.812 -4.739 1.00 71.12 88 ASN A C 1
ATOM 701 O O . ASN A 1 88 ? 11.564 9.154 -3.702 1.00 71.12 88 ASN A O 1
ATOM 705 N N . VAL A 1 89 ? 11.397 7.758 -5.445 1.00 74.94 89 VAL A N 1
ATOM 706 C CA . VAL A 1 89 ? 12.524 6.904 -5.055 1.00 74.94 89 VAL A CA 1
ATOM 707 C C . VAL A 1 89 ? 13.851 7.640 -5.219 1.00 74.94 89 VAL A C 1
ATOM 709 O O . VAL A 1 89 ? 14.713 7.555 -4.340 1.00 74.94 89 VAL A O 1
ATOM 712 N N . GLN A 1 90 ? 14.004 8.436 -6.282 1.00 78.19 90 GLN A N 1
ATOM 713 C CA . GLN A 1 90 ? 15.194 9.260 -6.490 1.00 78.19 90 GLN A CA 1
ATOM 714 C C . GLN A 1 90 ? 15.418 10.250 -5.332 1.00 78.19 90 GLN A C 1
ATOM 716 O O . GLN A 1 90 ? 16.547 10.375 -4.853 1.00 78.19 90 GLN A O 1
ATOM 721 N N . ILE A 1 91 ? 14.356 10.882 -4.812 1.00 80.44 91 ILE A N 1
ATOM 722 C CA . ILE A 1 91 ? 14.438 11.785 -3.647 1.00 80.44 91 ILE A CA 1
ATOM 723 C C . ILE A 1 91 ? 15.000 11.055 -2.418 1.00 80.44 91 ILE A C 1
ATOM 725 O O . ILE A 1 91 ? 15.910 11.566 -1.755 1.00 80.44 91 ILE A O 1
ATOM 729 N N . LEU A 1 92 ? 14.493 9.856 -2.112 1.00 79.81 92 LEU A N 1
ATOM 730 C CA . LEU A 1 92 ? 14.950 9.064 -0.963 1.00 79.81 92 LEU A CA 1
ATOM 731 C C . LEU A 1 92 ? 16.413 8.622 -1.122 1.00 79.81 92 LEU A C 1
ATOM 733 O O . LEU A 1 92 ? 17.203 8.700 -0.175 1.00 79.81 92 LEU A O 1
ATOM 737 N N . LEU A 1 93 ? 16.808 8.210 -2.329 1.00 81.50 93 LEU A N 1
ATOM 738 C CA . LEU A 1 93 ? 18.190 7.834 -2.633 1.00 81.50 93 LEU A CA 1
ATOM 739 C C . LEU A 1 93 ? 19.154 9.019 -2.522 1.00 81.50 93 LEU A C 1
ATOM 741 O O . LEU A 1 93 ? 20.259 8.868 -1.992 1.00 81.50 93 LEU A O 1
ATOM 745 N N . ASP A 1 94 ? 18.745 10.205 -2.965 1.00 84.44 94 ASP A N 1
ATOM 746 C CA . ASP A 1 94 ? 19.552 11.417 -2.837 1.00 84.44 94 ASP A CA 1
ATOM 747 C C . ASP A 1 94 ? 19.731 11.832 -1.375 1.00 84.44 94 ASP A C 1
ATOM 749 O O . ASP A 1 94 ? 20.829 12.232 -0.977 1.00 84.44 94 ASP A O 1
ATOM 753 N N . GLN A 1 95 ? 18.704 11.672 -0.535 1.00 82.94 95 GLN A N 1
ATOM 754 C CA . GLN A 1 95 ? 18.834 11.873 0.911 1.00 82.94 95 GLN A CA 1
ATOM 755 C C . GLN A 1 95 ? 19.834 10.896 1.543 1.00 82.94 95 GLN A C 1
ATOM 757 O O . GLN A 1 95 ? 20.640 11.306 2.382 1.00 82.94 95 GLN A O 1
ATOM 762 N N . LEU A 1 96 ? 19.830 9.624 1.129 1.00 81.25 96 LEU A N 1
ATOM 763 C CA . LEU A 1 96 ? 20.797 8.631 1.604 1.00 81.25 96 LEU A CA 1
ATOM 764 C C . LEU A 1 96 ? 22.230 8.989 1.183 1.00 81.25 96 LEU A C 1
ATOM 766 O O . LEU A 1 96 ? 23.155 8.871 1.987 1.00 81.25 96 LEU A O 1
ATOM 770 N N . ARG A 1 97 ? 22.418 9.464 -0.055 1.00 81.50 97 ARG A N 1
ATOM 771 C CA . ARG A 1 97 ? 23.723 9.910 -0.574 1.00 81.50 97 ARG A CA 1
ATOM 772 C C . ARG A 1 97 ? 24.257 11.140 0.159 1.00 81.50 97 ARG A C 1
ATOM 774 O O . ARG A 1 97 ? 25.454 11.207 0.385 1.00 81.50 97 ARG A O 1
ATOM 781 N N . ARG A 1 98 ? 23.388 12.074 0.565 1.00 78.38 98 ARG A N 1
ATOM 782 C CA . ARG A 1 98 ? 23.759 13.281 1.337 1.00 78.38 98 ARG A CA 1
ATOM 783 C C . ARG A 1 98 ? 24.127 13.005 2.800 1.00 78.38 98 ARG A C 1
ATOM 785 O O . ARG A 1 98 ? 24.695 13.878 3.446 1.00 78.38 98 ARG A O 1
ATOM 792 N N . LYS A 1 99 ? 23.762 11.836 3.338 1.00 67.06 99 LYS A N 1
ATOM 793 C CA . LYS A 1 99 ? 24.102 11.404 4.706 1.00 67.06 99 LYS A CA 1
ATOM 794 C C . LYS A 1 99 ? 25.422 10.620 4.796 1.00 67.06 99 LYS A C 1
ATOM 796 O O . LYS A 1 99 ? 25.826 10.291 5.910 1.00 67.06 99 LYS A O 1
ATOM 801 N N . LYS A 1 100 ? 26.051 10.295 3.662 1.00 50.25 100 LYS A N 1
ATOM 802 C CA . LYS A 1 100 ? 27.408 9.730 3.582 1.00 50.25 100 LYS A CA 1
ATOM 803 C C . LYS A 1 100 ? 28.429 10.837 3.368 1.00 50.25 100 LYS A C 1
ATOM 805 O O . LYS A 1 100 ? 29.548 10.663 3.890 1.00 50.25 100 LYS A O 1
#

Radius of gyration: 16.29 Å; Cα contacts (8 Å, |Δi|>4): 30; chains: 1; bounding box: 43×25×38 Å